Protein AF-A0A5J4X6Y0-F1 (afdb_monomer_lite)

Structure (mmCIF, N/CA/C/O backbone):
data_AF-A0A5J4X6Y0-F1
#
_entry.id   AF-A0A5J4X6Y0-F1
#
loop_
_atom_site.group_PDB
_atom_site.id
_atom_site.type_symbol
_atom_site.label_atom_id
_atom_site.label_alt_id
_atom_site.label_comp_id
_atom_site.label_asym_id
_atom_site.label_entity_id
_atom_site.label_seq_id
_atom_site.pdbx_PDB_ins_code
_atom_site.Cartn_x
_atom_site.Cartn_y
_atom_site.Cartn_z
_atom_site.occupancy
_atom_site.B_iso_or_equiv
_atom_site.auth_seq_id
_atom_site.auth_comp_id
_atom_site.auth_asym_id
_atom_site.auth_atom_id
_atom_site.pdbx_PDB_model_num
ATOM 1 N N . SER A 1 1 ? -5.172 -7.773 -10.068 1.00 81.38 1 SER A N 1
ATOM 2 C CA . SER A 1 1 ? -4.060 -7.798 -11.041 1.00 81.38 1 SER A CA 1
ATOM 3 C C . SER A 1 1 ? -4.408 -6.886 -12.205 1.00 81.38 1 SER A C 1
ATOM 5 O O . SER A 1 1 ? -5.592 -6.781 -12.505 1.00 81.38 1 SER A O 1
ATOM 7 N N . ILE A 1 2 ? -3.423 -6.241 -12.845 1.00 87.12 2 ILE A N 1
ATOM 8 C CA . ILE A 1 2 ? -3.628 -5.211 -13.888 1.00 87.12 2 ILE A CA 1
ATOM 9 C C . ILE A 1 2 ? -4.485 -5.734 -15.055 1.00 87.12 2 ILE A C 1
ATOM 11 O O . ILE A 1 2 ? -5.334 -5.017 -15.575 1.00 87.12 2 ILE A O 1
ATOM 15 N N . GLN A 1 3 ? -4.347 -7.014 -15.412 1.00 87.38 3 GLN A N 1
ATOM 16 C CA . GLN A 1 3 ? -5.131 -7.642 -16.487 1.00 87.38 3 GLN A CA 1
ATOM 17 C C . GLN A 1 3 ? -6.638 -7.754 -16.192 1.00 87.38 3 GLN A C 1
ATOM 19 O O . GLN A 1 3 ? -7.422 -7.932 -17.120 1.00 87.38 3 GLN A O 1
ATOM 24 N N . ASN A 1 4 ? -7.050 -7.611 -14.929 1.00 90.06 4 ASN A N 1
ATOM 25 C CA . ASN A 1 4 ? -8.461 -7.623 -14.528 1.00 90.06 4 ASN A CA 1
ATOM 26 C C . ASN A 1 4 ? -9.057 -6.209 -14.441 1.00 90.06 4 ASN A C 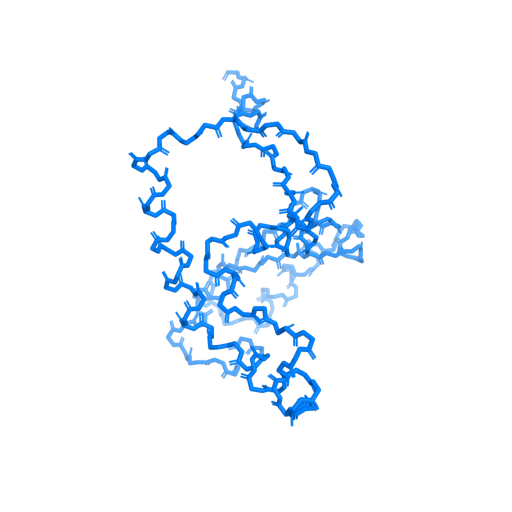1
ATOM 28 O O . ASN A 1 4 ? -10.242 -6.068 -14.161 1.00 90.06 4 ASN A O 1
ATOM 32 N N . CYS A 1 5 ? -8.250 -5.163 -14.636 1.00 89.62 5 CYS A N 1
ATOM 33 C CA . CYS A 1 5 ? -8.709 -3.776 -14.631 1.00 89.62 5 CYS A CA 1
ATOM 34 C C . CYS A 1 5 ? -9.236 -3.371 -16.018 1.00 89.62 5 CYS A C 1
ATOM 36 O O . CYS A 1 5 ? -8.893 -4.003 -17.024 1.00 89.62 5 CYS A O 1
ATOM 38 N N . ASP A 1 6 ? -10.033 -2.302 -16.098 1.00 90.25 6 ASP A N 1
ATOM 39 C CA . ASP A 1 6 ? -10.437 -1.713 -17.383 1.00 90.25 6 ASP A CA 1
ATOM 40 C C . ASP A 1 6 ? -9.191 -1.326 -18.193 1.00 90.25 6 ASP A C 1
ATOM 42 O O . ASP A 1 6 ? -8.252 -0.731 -17.667 1.00 90.25 6 ASP A O 1
ATOM 46 N N . SER A 1 7 ? -9.196 -1.663 -19.482 1.00 87.12 7 SER A N 1
ATOM 47 C CA . SER A 1 7 ? -8.210 -1.247 -20.483 1.00 87.12 7 SER A CA 1
ATOM 48 C C . SER A 1 7 ? -7.725 0.203 -20.347 1.00 87.12 7 SER A C 1
ATOM 50 O O . SER A 1 7 ? -6.527 0.442 -20.496 1.00 87.12 7 SER A O 1
ATOM 52 N N . LYS A 1 8 ? -8.614 1.146 -20.004 1.00 87.56 8 LYS A N 1
ATOM 53 C CA . LYS A 1 8 ? -8.298 2.579 -19.902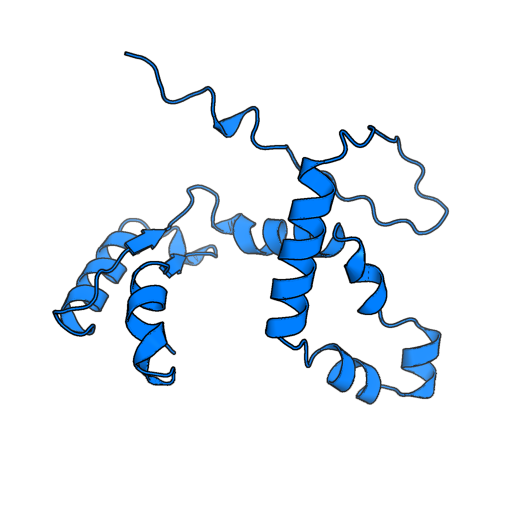 1.00 87.56 8 LYS A CA 1
ATOM 54 C C . LYS A 1 8 ? -7.286 2.899 -18.802 1.00 87.56 8 LYS A C 1
ATOM 56 O O . LYS A 1 8 ? -6.441 3.761 -19.002 1.00 87.56 8 LYS A O 1
ATOM 61 N N . VAL A 1 9 ? -7.332 2.179 -17.679 1.00 90.69 9 VAL A N 1
ATOM 62 C CA . VAL A 1 9 ? -6.454 2.439 -16.522 1.00 90.69 9 VAL A CA 1
ATOM 63 C C . VAL A 1 9 ? -5.181 1.596 -16.539 1.00 90.69 9 VAL A C 1
ATOM 65 O O . VAL A 1 9 ? -4.234 1.887 -15.815 1.00 90.69 9 VAL A O 1
ATOM 68 N N . ARG A 1 10 ? -5.110 0.543 -17.366 1.00 90.75 10 ARG A N 1
ATOM 69 C CA . ARG A 1 10 ? -3.968 -0.394 -17.356 1.00 90.75 10 ARG A CA 1
ATOM 70 C C . ARG A 1 10 ? -2.637 0.298 -17.614 1.00 90.75 10 ARG A C 1
ATOM 72 O O . ARG A 1 10 ? -1.665 -0.009 -16.933 1.00 90.75 10 ARG A O 1
ATOM 79 N N . ASN A 1 11 ? -2.602 1.232 -18.562 1.00 89.06 11 ASN A N 1
ATOM 80 C CA . ASN A 1 11 ? -1.380 1.967 -18.885 1.00 89.06 11 ASN A CA 1
ATOM 81 C C . ASN A 1 11 ? -0.903 2.826 -17.707 1.00 89.06 11 ASN A C 1
ATOM 83 O O . ASN A 1 11 ? 0.292 2.882 -17.446 1.00 89.06 11 ASN A O 1
ATOM 87 N N . GLU A 1 12 ? -1.818 3.451 -16.966 1.00 90.00 12 GLU A N 1
ATOM 88 C CA . GLU A 1 12 ? -1.471 4.225 -15.766 1.00 90.00 12 GLU A CA 1
ATOM 89 C C . GLU A 1 12 ? -0.952 3.319 -14.645 1.00 90.00 12 GLU A C 1
ATOM 91 O O . GLU A 1 12 ? 0.024 3.654 -13.972 1.00 90.00 12 GLU A O 1
ATOM 96 N N . LEU A 1 13 ? -1.545 2.132 -14.494 1.00 91.50 13 LEU A N 1
ATOM 97 C CA . LEU A 1 13 ? -1.106 1.140 -13.514 1.00 91.50 13 LEU A CA 1
ATOM 98 C C . LEU A 1 13 ? 0.302 0.604 -13.815 1.00 91.50 13 LEU A C 1
ATOM 100 O O . LEU A 1 13 ? 1.080 0.415 -12.883 1.00 91.50 13 LEU A O 1
ATOM 104 N N . PHE A 1 14 ? 0.659 0.394 -15.087 1.00 93.00 14 PHE A N 1
ATOM 105 C CA . PHE A 1 14 ? 2.019 -0.016 -15.470 1.00 93.00 14 PHE A CA 1
ATOM 106 C C . PHE A 1 14 ? 3.071 1.072 -15.201 1.00 93.00 14 PHE A C 1
ATOM 108 O O . PHE A 1 14 ? 4.201 0.745 -14.840 1.00 93.00 14 PHE A O 1
ATOM 115 N N . LYS A 1 15 ? 2.687 2.352 -15.278 1.00 92.06 15 LYS A N 1
ATOM 116 C CA . LYS A 1 15 ? 3.555 3.495 -14.943 1.00 92.06 15 LYS A CA 1
ATOM 117 C C . LYS A 1 15 ? 3.766 3.704 -13.438 1.00 92.06 15 LYS A C 1
ATOM 119 O O . LYS A 1 15 ? 4.596 4.523 -13.044 1.00 92.06 15 LYS A O 1
ATOM 124 N N . SER A 1 16 ? 2.991 3.025 -12.596 1.00 90.56 16 SER A N 1
ATOM 125 C CA . SER A 1 16 ? 2.929 3.292 -11.154 1.00 90.56 16 SER A CA 1
ATOM 126 C C . SER A 1 16 ? 3.033 2.012 -10.327 1.00 90.56 16 SER A C 1
ATOM 128 O O . SER A 1 16 ? 2.212 1.749 -9.447 1.00 90.56 16 SER A O 1
ATOM 130 N N . ILE A 1 17 ? 4.051 1.193 -10.596 1.00 93.31 17 ILE A N 1
ATOM 131 C CA . ILE A 1 17 ? 4.287 -0.045 -9.848 1.00 93.31 17 ILE A CA 1
ATOM 132 C C . ILE A 1 17 ? 5.195 0.260 -8.657 1.00 93.31 17 ILE A C 1
ATOM 134 O O . ILE A 1 17 ? 6.404 0.396 -8.806 1.00 93.31 17 ILE A O 1
ATOM 138 N N . CYS A 1 18 ? 4.624 0.350 -7.458 1.00 91.81 18 CYS A N 1
ATOM 139 C CA . CYS A 1 18 ? 5.392 0.520 -6.224 1.00 91.81 18 CYS A CA 1
ATOM 140 C C . CYS A 1 18 ? 5.689 -0.835 -5.570 1.00 91.81 18 CYS A C 1
ATOM 142 O O . CYS A 1 18 ? 4.783 -1.648 -5.370 1.00 91.81 18 CYS A O 1
ATOM 144 N N . ILE A 1 19 ? 6.951 -1.075 -5.211 1.00 93.44 19 ILE A N 1
ATOM 145 C CA . ILE A 1 19 ? 7.378 -2.293 -4.522 1.00 93.44 19 ILE A CA 1
ATOM 146 C C . ILE A 1 19 ? 7.580 -2.005 -3.032 1.00 93.44 19 ILE A C 1
ATOM 148 O O . ILE A 1 19 ? 8.251 -1.045 -2.655 1.00 93.44 19 ILE A O 1
ATOM 152 N N . SER A 1 20 ? 7.041 -2.877 -2.178 1.00 92.38 20 SER A N 1
ATOM 153 C CA . SER A 1 20 ? 7.201 -2.813 -0.722 1.00 92.38 20 SER A CA 1
ATOM 154 C C . SER A 1 20 ? 7.474 -4.186 -0.099 1.00 92.38 20 SER A C 1
ATOM 156 O O . SER A 1 20 ? 7.298 -5.225 -0.738 1.00 92.38 20 SER A O 1
ATOM 158 N N . GLY A 1 21 ? 7.916 -4.186 1.161 1.00 91.00 21 GLY A N 1
ATOM 159 C CA . GLY A 1 21 ? 8.137 -5.392 1.965 1.00 91.00 21 GLY A CA 1
ATOM 160 C C . GLY A 1 21 ? 9.567 -5.943 1.908 1.00 91.00 21 GLY A C 1
ATOM 161 O O . GLY A 1 21 ? 10.343 -5.633 1.006 1.00 91.00 21 GLY A O 1
ATOM 162 N N . GLY A 1 22 ? 9.924 -6.782 2.885 1.00 90.69 22 GLY A N 1
ATOM 163 C CA . GLY A 1 22 ? 11.304 -7.250 3.090 1.00 90.69 22 GLY A CA 1
ATOM 164 C C . GLY A 1 22 ? 11.867 -8.121 1.961 1.00 90.69 22 GLY A C 1
ATOM 165 O O . GLY A 1 22 ? 13.012 -7.941 1.569 1.00 90.69 22 GLY A O 1
ATOM 166 N N . THR A 1 23 ? 11.074 -9.017 1.365 1.00 93.00 23 THR A N 1
ATOM 167 C CA . THR A 1 23 ? 11.541 -9.880 0.257 1.00 93.00 23 THR A CA 1
ATOM 168 C C . THR A 1 23 ? 11.926 -9.081 -0.987 1.00 93.00 23 THR A C 1
ATOM 170 O O . THR A 1 23 ? 12.801 -9.488 -1.744 1.00 93.00 23 THR A O 1
ATOM 173 N N . SER A 1 24 ? 11.332 -7.904 -1.179 1.00 92.94 24 SER A N 1
ATOM 174 C CA . SER A 1 24 ? 11.717 -7.024 -2.280 1.00 92.94 24 SER A CA 1
ATOM 175 C C . SER A 1 24 ? 13.094 -6.377 -2.107 1.00 92.94 24 SER A C 1
ATOM 177 O O . SER A 1 24 ? 13.585 -5.745 -3.041 1.00 92.94 24 SER A O 1
ATOM 179 N N . MET A 1 25 ? 13.713 -6.507 -0.927 1.00 92.75 25 MET A N 1
ATOM 180 C CA . MET A 1 25 ? 15.070 -6.030 -0.631 1.00 92.75 25 MET A CA 1
ATOM 181 C C . MET A 1 25 ? 16.160 -6.934 -1.211 1.00 92.75 25 MET A C 1
ATOM 183 O O . MET A 1 25 ? 17.331 -6.572 -1.159 1.00 92.75 25 MET A O 1
ATOM 187 N N . LEU A 1 26 ? 15.797 -8.093 -1.774 1.00 95.56 26 LEU A N 1
ATOM 188 C CA . LEU A 1 26 ? 16.747 -8.960 -2.463 1.00 95.56 26 LEU A CA 1
ATOM 189 C C . LEU A 1 26 ? 17.424 -8.207 -3.619 1.00 95.56 26 LEU A C 1
ATOM 191 O O . LEU A 1 26 ? 16.765 -7.556 -4.432 1.00 95.56 26 LEU A O 1
ATOM 195 N N . ASN A 1 27 ? 18.749 -8.323 -3.698 1.00 94.75 27 ASN A N 1
ATOM 196 C CA . ASN A 1 27 ? 19.543 -7.687 -4.747 1.00 94.75 27 ASN A CA 1
ATOM 197 C C . ASN A 1 27 ? 19.080 -8.158 -6.131 1.00 94.75 27 ASN A C 1
ATOM 199 O O . ASN A 1 27 ? 18.937 -9.360 -6.365 1.00 94.75 27 ASN A O 1
ATOM 203 N N . GLY A 1 28 ? 18.865 -7.221 -7.055 1.00 94.00 28 GLY A N 1
ATOM 204 C CA . GLY A 1 28 ? 18.411 -7.539 -8.410 1.00 94.00 28 GLY A CA 1
ATOM 205 C C . GLY A 1 28 ? 16.902 -7.782 -8.542 1.00 94.00 28 GLY A C 1
ATOM 206 O O . GLY A 1 28 ? 16.443 -8.136 -9.629 1.00 94.00 28 GLY A O 1
ATOM 207 N N . PHE A 1 29 ? 16.118 -7.664 -7.459 1.00 96.12 29 PHE A N 1
ATOM 208 C CA . PHE A 1 29 ? 14.683 -7.965 -7.494 1.00 96.12 29 PHE A CA 1
ATOM 209 C C . PHE A 1 29 ? 13.908 -7.012 -8.410 1.00 96.12 29 PHE A C 1
ATOM 211 O O . PHE A 1 29 ? 13.107 -7.469 -9.224 1.00 96.12 29 PHE A O 1
ATOM 218 N N . ALA A 1 30 ? 14.146 -5.702 -8.300 1.00 93.69 30 ALA A N 1
ATOM 219 C CA . ALA A 1 30 ? 13.439 -4.700 -9.096 1.00 93.69 30 ALA A CA 1
ATOM 220 C C . ALA A 1 30 ? 13.786 -4.826 -10.588 1.00 93.69 30 ALA A C 1
ATOM 222 O O . ALA A 1 30 ? 12.905 -4.778 -11.441 1.00 93.69 30 ALA A O 1
ATOM 223 N N . GLU A 1 31 ? 15.055 -5.083 -10.897 1.00 94.88 31 GLU A N 1
ATOM 224 C CA . GLU A 1 31 ? 15.570 -5.280 -12.249 1.00 94.88 31 GLU A CA 1
ATOM 225 C C . GLU A 1 31 ? 15.004 -6.556 -12.872 1.00 94.88 31 GLU A C 1
ATOM 227 O O . GLU A 1 31 ? 14.599 -6.565 -14.038 1.00 94.88 31 GLU A O 1
ATOM 232 N N . ARG A 1 32 ? 14.941 -7.644 -12.089 1.00 96.62 32 ARG A N 1
ATOM 233 C CA . ARG A 1 32 ? 14.312 -8.887 -12.537 1.00 96.62 32 ARG A CA 1
ATOM 234 C C . ARG A 1 32 ? 12.829 -8.670 -12.801 1.00 96.62 32 ARG A C 1
ATOM 236 O O . ARG A 1 32 ? 12.351 -9.105 -13.843 1.00 96.62 32 ARG A O 1
ATOM 243 N N . LEU A 1 33 ? 12.123 -7.992 -11.897 1.00 95.38 33 LEU A N 1
ATOM 244 C CA . LEU A 1 33 ? 10.705 -7.694 -12.069 1.00 95.38 33 LEU A CA 1
ATOM 245 C C . LEU A 1 33 ? 10.459 -6.848 -13.323 1.00 95.38 33 LEU A C 1
ATOM 247 O O . LEU A 1 33 ? 9.550 -7.168 -14.083 1.00 95.38 33 LEU A O 1
ATOM 251 N N . ASN A 1 34 ? 11.288 -5.830 -13.573 1.00 94.56 34 ASN A N 1
ATOM 252 C CA . ASN A 1 34 ? 11.176 -4.998 -14.769 1.00 94.56 34 ASN A CA 1
ATOM 253 C C . ASN A 1 34 ? 11.279 -5.829 -16.049 1.00 94.56 34 ASN A C 1
ATOM 255 O O . ASN A 1 34 ? 10.410 -5.751 -16.910 1.00 94.56 34 ASN A O 1
ATOM 259 N N . ARG A 1 35 ? 12.288 -6.702 -16.132 1.00 94.62 35 ARG A N 1
ATOM 260 C CA . ARG A 1 35 ? 12.493 -7.574 -17.295 1.00 94.62 35 ARG A CA 1
ATOM 261 C C . ARG A 1 35 ? 11.312 -8.511 -17.545 1.00 94.62 35 ARG A C 1
ATOM 263 O O . ARG A 1 35 ? 10.920 -8.717 -18.687 1.00 94.62 35 ARG A O 1
ATOM 270 N N . GLU A 1 36 ? 10.753 -9.102 -16.491 1.00 95.38 36 GLU A N 1
ATOM 271 C CA . GLU A 1 36 ? 9.576 -9.972 -16.626 1.00 95.38 36 GLU A CA 1
ATOM 272 C C . GLU A 1 36 ? 8.346 -9.177 -17.087 1.00 95.38 36 GLU A C 1
ATOM 274 O O . GLU A 1 36 ? 7.570 -9.648 -17.918 1.00 95.38 36 GLU A O 1
ATOM 279 N N . LEU A 1 37 ? 8.178 -7.947 -16.593 1.00 93.44 37 LEU A N 1
ATOM 280 C CA . LEU A 1 37 ? 7.081 -7.077 -17.008 1.00 93.44 37 LEU A CA 1
ATOM 281 C C . LEU A 1 37 ? 7.226 -6.604 -18.456 1.00 93.44 37 LEU A C 1
ATOM 283 O O . LEU A 1 37 ? 6.222 -6.571 -19.154 1.00 93.44 37 LEU A O 1
ATOM 287 N N . GLU A 1 38 ? 8.433 -6.317 -18.942 1.00 92.88 38 GLU A N 1
ATOM 288 C CA . GLU A 1 38 ? 8.676 -5.977 -20.354 1.00 92.88 38 GLU A CA 1
ATOM 289 C C . GLU A 1 38 ? 8.257 -7.104 -21.314 1.00 92.88 38 GLU A C 1
ATOM 291 O O . GLU A 1 38 ? 7.821 -6.841 -22.434 1.00 92.88 38 GLU A O 1
ATOM 296 N N . ILE A 1 39 ? 8.356 -8.364 -20.875 1.00 93.00 39 ILE A N 1
ATOM 297 C CA . ILE A 1 39 ? 7.942 -9.538 -21.658 1.00 93.00 39 ILE A CA 1
ATOM 298 C C . ILE A 1 39 ? 6.418 -9.735 -21.601 1.00 93.00 39 ILE A C 1
ATOM 300 O O . ILE A 1 39 ? 5.808 -10.139 -22.592 1.00 93.00 39 ILE A O 1
ATOM 304 N N . LEU A 1 40 ? 5.803 -9.488 -20.440 1.00 90.44 40 LEU A N 1
ATOM 305 C CA . LEU A 1 40 ? 4.397 -9.813 -20.170 1.00 90.44 40 LEU A CA 1
ATOM 306 C C . LEU A 1 40 ? 3.418 -8.667 -20.449 1.00 90.44 40 LEU A C 1
ATOM 308 O O . LEU A 1 40 ? 2.232 -8.913 -20.690 1.00 90.44 40 LEU A O 1
ATOM 312 N N . ALA A 1 41 ? 3.867 -7.419 -20.358 1.00 89.62 41 ALA A N 1
ATOM 313 C CA . ALA A 1 41 ? 3.028 -6.256 -20.590 1.00 89.62 41 ALA A CA 1
ATOM 314 C C . ALA A 1 41 ? 2.810 -6.024 -22.097 1.00 89.62 41 ALA A C 1
ATOM 316 O O . ALA A 1 41 ? 3.625 -6.424 -22.932 1.00 89.62 41 ALA A O 1
ATOM 317 N N . PRO A 1 42 ? 1.710 -5.356 -22.486 1.00 88.75 42 PRO A N 1
ATOM 318 C CA . PRO A 1 42 ? 1.541 -4.895 -23.858 1.00 88.75 42 PRO A CA 1
ATOM 319 C C . PRO A 1 42 ? 2.722 -4.013 -24.283 1.00 88.75 42 PRO A C 1
ATOM 321 O O . PRO A 1 42 ? 3.145 -3.155 -23.517 1.00 88.75 42 PRO A O 1
ATOM 324 N N . LYS A 1 43 ? 3.196 -4.140 -25.528 1.00 87.12 43 LYS A N 1
ATOM 325 C CA . LYS A 1 43 ? 4.335 -3.345 -26.045 1.00 87.12 43 LYS A CA 1
ATOM 326 C C . LYS A 1 43 ? 4.123 -1.824 -26.019 1.00 87.12 43 LYS A C 1
ATOM 328 O O . LYS A 1 43 ? 5.070 -1.070 -26.190 1.00 87.12 43 LYS A O 1
ATOM 333 N N . THR A 1 44 ? 2.879 -1.380 -25.872 1.00 86.31 44 THR A N 1
ATOM 334 C CA . THR A 1 44 ? 2.493 0.033 -25.758 1.00 86.31 44 THR A CA 1
ATOM 335 C C . THR A 1 44 ? 2.498 0.541 -24.316 1.00 86.31 44 THR A C 1
ATOM 337 O O . THR A 1 44 ? 2.268 1.728 -24.100 1.00 86.31 44 THR A O 1
ATOM 340 N N . ALA A 1 45 ? 2.659 -0.349 -23.333 1.00 87.75 45 ALA A N 1
ATOM 341 C CA . ALA A 1 45 ? 2.694 0.016 -21.929 1.00 87.75 45 ALA A CA 1
ATOM 342 C C . ALA A 1 45 ? 4.073 0.580 -21.580 1.00 87.75 45 ALA A C 1
ATOM 344 O O . ALA A 1 45 ? 5.103 -0.000 -21.910 1.00 87.75 45 ALA A O 1
ATOM 345 N N . ASP A 1 46 ? 4.059 1.711 -20.893 1.00 90.00 46 ASP A N 1
ATOM 346 C CA . ASP A 1 46 ? 5.242 2.323 -20.308 1.00 90.00 46 ASP A CA 1
ATOM 347 C C . ASP A 1 46 ? 5.351 1.823 -18.865 1.00 90.00 46 ASP A C 1
ATOM 349 O O . ASP A 1 46 ? 4.426 2.018 -18.068 1.00 90.00 46 ASP A O 1
ATOM 353 N N . ILE A 1 47 ? 6.419 1.087 -18.568 1.00 93.56 47 ILE A N 1
ATOM 354 C CA . ILE A 1 47 ? 6.606 0.409 -17.286 1.00 93.56 47 ILE A CA 1
ATOM 355 C C . ILE A 1 47 ? 7.527 1.262 -16.432 1.00 93.56 47 ILE A C 1
ATOM 357 O O . ILE A 1 47 ? 8.661 1.542 -16.811 1.00 93.56 47 ILE A O 1
ATOM 361 N N . ASN A 1 48 ? 7.055 1.621 -15.244 1.00 92.88 48 ASN A N 1
ATOM 362 C CA . ASN A 1 48 ? 7.872 2.314 -14.265 1.00 92.88 48 ASN A CA 1
ATOM 363 C C . ASN A 1 48 ? 7.703 1.674 -12.886 1.00 92.88 48 ASN A C 1
ATOM 365 O O . ASN A 1 48 ? 6.594 1.540 -12.357 1.00 92.88 48 ASN A O 1
ATOM 369 N N . ILE A 1 49 ? 8.843 1.270 -12.327 1.00 92.81 49 ILE A N 1
ATOM 370 C CA . ILE A 1 49 ? 8.949 0.585 -11.048 1.00 92.81 49 ILE A CA 1
ATOM 371 C C . ILE A 1 49 ? 9.566 1.530 -10.026 1.00 92.81 49 ILE A C 1
ATOM 373 O O . ILE A 1 49 ? 10.701 1.978 -10.160 1.00 92.81 49 ILE A O 1
ATOM 377 N N . ILE A 1 50 ? 8.825 1.766 -8.951 1.00 91.81 50 ILE A N 1
ATOM 378 C CA . ILE A 1 50 ? 9.222 2.597 -7.825 1.00 91.81 50 ILE A CA 1
ATOM 379 C C . ILE A 1 50 ? 9.616 1.662 -6.681 1.00 91.81 50 ILE A C 1
ATOM 381 O O . ILE A 1 50 ? 8.772 0.983 -6.095 1.00 91.81 50 ILE A O 1
ATOM 385 N N . ALA A 1 51 ? 10.907 1.622 -6.356 1.00 90.88 51 ALA A N 1
ATOM 386 C CA . ALA A 1 51 ? 11.451 0.805 -5.273 1.00 90.88 51 ALA A CA 1
ATOM 387 C C . ALA A 1 51 ? 12.198 1.690 -4.260 1.00 90.88 51 ALA A C 1
ATOM 389 O O . ALA A 1 51 ? 13.408 1.879 -4.387 1.00 90.88 51 ALA A O 1
ATOM 390 N N . PRO A 1 52 ? 11.505 2.246 -3.248 1.00 88.75 52 PRO A N 1
ATOM 391 C CA . PRO A 1 52 ? 12.151 3.065 -2.226 1.00 88.75 52 PRO A CA 1
ATOM 392 C C . PRO A 1 52 ? 13.261 2.291 -1.485 1.00 88.75 52 PRO A C 1
ATOM 394 O O . PRO A 1 52 ? 13.125 1.079 -1.273 1.00 88.75 52 PRO A O 1
ATOM 397 N N . PRO A 1 53 ? 14.350 2.952 -1.053 1.00 86.25 53 PRO A N 1
ATOM 398 C CA . PRO A 1 53 ? 15.436 2.288 -0.327 1.00 86.25 53 PRO A CA 1
ATOM 399 C C . PRO A 1 53 ? 14.955 1.681 0.999 1.00 86.25 53 PRO A C 1
ATOM 401 O O . PRO A 1 53 ? 15.305 0.551 1.315 1.00 86.25 53 PRO A O 1
ATOM 404 N N . ASP A 1 54 ? 14.048 2.360 1.704 1.00 86.62 54 ASP A N 1
ATOM 405 C CA . ASP A 1 54 ? 13.493 1.931 2.996 1.00 86.62 54 ASP A CA 1
ATOM 406 C C . ASP A 1 54 ? 12.169 1.154 2.866 1.00 86.62 54 ASP A C 1
ATOM 408 O O . ASP A 1 54 ? 11.336 1.135 3.777 1.00 86.62 54 ASP A O 1
ATOM 412 N N . ARG A 1 55 ? 11.934 0.499 1.722 1.00 89.12 55 ARG A N 1
ATOM 413 C CA . ARG A 1 55 ? 10.636 -0.118 1.374 1.00 89.12 55 ARG A CA 1
ATOM 414 C C . ARG A 1 55 ? 10.166 -1.258 2.282 1.00 89.12 55 ARG A C 1
ATOM 416 O O . ARG A 1 55 ? 8.993 -1.639 2.252 1.00 89.12 55 ARG A O 1
ATOM 423 N N . GLN A 1 56 ? 11.049 -1.774 3.132 1.00 89.88 56 GLN A N 1
ATOM 424 C CA . GLN A 1 56 ? 10.704 -2.672 4.238 1.00 89.88 56 GLN A CA 1
ATOM 425 C C . GLN A 1 56 ? 9.784 -2.019 5.284 1.00 89.88 56 GLN A C 1
ATOM 427 O O . GLN A 1 56 ? 9.017 -2.718 5.941 1.00 89.88 56 GLN A O 1
ATOM 432 N N . PHE A 1 57 ? 9.809 -0.688 5.393 1.00 89.44 57 PHE A N 1
ATOM 433 C CA . PHE A 1 57 ? 8.981 0.082 6.318 1.00 89.44 57 PHE A CA 1
ATOM 434 C C . PHE A 1 57 ? 7.781 0.753 5.641 1.00 89.44 57 PHE A C 1
ATOM 436 O O . PHE A 1 57 ? 6.916 1.269 6.342 1.00 89.44 57 PHE A O 1
ATOM 443 N N . SER A 1 58 ? 7.671 0.721 4.304 1.00 87.06 58 SER A N 1
ATOM 444 C CA . SER A 1 58 ? 6.627 1.448 3.558 1.00 87.06 58 SER A CA 1
ATOM 445 C C . SER A 1 58 ? 5.206 1.151 4.033 1.00 87.06 58 SER A C 1
ATOM 447 O O . SER A 1 58 ? 4.393 2.066 4.115 1.00 87.06 58 SER A O 1
ATOM 449 N N . VAL A 1 59 ? 4.903 -0.103 4.379 1.00 88.75 59 VAL A N 1
ATOM 450 C CA . VAL A 1 59 ? 3.571 -0.485 4.880 1.00 88.75 59 VAL A CA 1
ATOM 451 C C . VAL A 1 59 ? 3.297 0.142 6.247 1.00 88.75 59 VAL A C 1
ATOM 453 O O . VAL A 1 59 ? 2.207 0.659 6.479 1.00 88.75 59 VAL A O 1
ATOM 456 N N . TRP A 1 60 ? 4.291 0.138 7.138 1.00 86.38 60 TRP A N 1
ATOM 457 C CA . TRP A 1 60 ? 4.154 0.727 8.467 1.00 86.38 60 TRP A CA 1
ATOM 458 C C . TRP A 1 60 ? 4.022 2.247 8.385 1.00 86.38 60 TRP A C 1
ATOM 460 O O . TRP A 1 60 ? 3.122 2.807 9.002 1.00 86.38 60 TRP A O 1
ATOM 470 N N . VAL A 1 61 ? 4.835 2.903 7.550 1.00 86.31 61 VAL A N 1
ATOM 471 C CA . VAL A 1 61 ? 4.730 4.345 7.276 1.00 86.31 61 VAL A CA 1
ATOM 472 C C . VAL A 1 61 ? 3.359 4.691 6.686 1.00 86.31 61 VAL A C 1
ATOM 474 O O . VAL A 1 61 ? 2.705 5.611 7.154 1.00 86.31 61 VAL A O 1
ATOM 477 N N . GLY A 1 62 ? 2.863 3.926 5.710 1.00 85.38 62 GLY A N 1
ATOM 478 C CA . GLY A 1 62 ? 1.541 4.164 5.125 1.00 85.38 62 GLY A CA 1
ATOM 479 C C . GLY A 1 62 ? 0.398 4.025 6.135 1.00 85.38 62 GLY A C 1
ATOM 480 O O . GLY A 1 62 ? -0.466 4.895 6.213 1.00 85.38 62 GLY A O 1
ATOM 481 N N . GLY A 1 63 ? 0.405 2.960 6.942 1.00 85.00 63 GLY A N 1
ATOM 482 C CA . GLY A 1 63 ? -0.634 2.727 7.953 1.00 85.00 63 GLY A CA 1
ATOM 483 C C . GLY A 1 63 ? -0.614 3.763 9.069 1.00 85.00 63 GLY A C 1
ATOM 484 O O . GLY A 1 63 ? -1.653 4.179 9.576 1.00 85.00 63 GLY A O 1
ATOM 485 N N . SER A 1 64 ? 0.574 4.227 9.418 1.00 86.50 64 SER A N 1
ATOM 486 C CA . SER A 1 64 ? 0.713 5.275 10.399 1.00 86.50 64 SER A CA 1
ATOM 487 C C . SER A 1 64 ? 0.215 6.618 9.805 1.00 86.50 64 SER A C 1
ATOM 489 O O . SER A 1 64 ? -0.417 7.387 10.530 1.00 86.50 64 SER A O 1
ATOM 491 N N . ILE A 1 65 ? 0.478 6.939 8.522 1.00 84.75 65 ILE A N 1
ATOM 492 C CA . ILE A 1 65 ? -0.019 8.176 7.875 1.00 84.75 65 ILE A CA 1
ATOM 493 C C . ILE A 1 65 ? -1.543 8.151 7.870 1.00 84.75 65 ILE A C 1
ATOM 495 O O . ILE A 1 65 ? -2.176 9.144 8.222 1.00 84.75 65 ILE A O 1
ATOM 499 N N . LEU A 1 66 ? -2.115 6.994 7.524 1.00 82.75 66 LEU A N 1
ATOM 500 C CA . LEU A 1 66 ? -3.552 6.746 7.550 1.00 82.75 66 LEU A CA 1
ATOM 501 C C . LEU A 1 66 ? -4.144 7.038 8.934 1.00 82.75 66 LEU A C 1
ATOM 503 O O . LEU A 1 66 ? -5.142 7.743 9.025 1.00 82.75 66 LEU A O 1
ATOM 507 N N . ALA A 1 67 ? -3.497 6.563 10.004 1.00 82.62 67 ALA A N 1
ATOM 508 C CA . ALA A 1 67 ? -3.935 6.794 11.381 1.00 82.62 67 ALA A CA 1
ATOM 509 C C . ALA A 1 67 ? -3.887 8.274 11.801 1.00 82.62 67 ALA A C 1
ATOM 511 O O . ALA A 1 67 ? -4.637 8.692 12.680 1.00 82.62 67 ALA A O 1
ATOM 512 N N . SER A 1 68 ? -3.022 9.076 11.174 1.00 84.81 68 SER A N 1
ATOM 513 C CA . SER A 1 68 ? -2.922 10.521 11.410 1.00 84.81 68 SER A CA 1
ATOM 514 C C . SER A 1 68 ? -3.923 11.353 10.604 1.00 84.81 68 SER A C 1
ATOM 516 O O . SER A 1 68 ? -3.987 12.571 10.781 1.00 84.81 68 SER A O 1
ATOM 518 N N . MET A 1 69 ? -4.685 10.746 9.691 1.00 81.56 69 MET A N 1
ATOM 519 C CA . MET A 1 69 ? -5.672 11.475 8.901 1.00 81.56 69 MET A CA 1
ATOM 520 C C . MET A 1 69 ? -6.885 11.856 9.752 1.00 81.56 69 MET A C 1
ATOM 522 O O . MET A 1 69 ? -7.386 11.052 10.531 1.00 81.56 69 MET A O 1
ATOM 526 N N . LYS A 1 70 ? -7.438 13.059 9.540 1.00 80.50 70 LYS A N 1
ATOM 527 C CA . LYS A 1 70 ? -8.635 13.530 10.268 1.00 80.50 70 LYS A CA 1
ATOM 528 C C . LYS A 1 70 ? -9.833 12.586 10.118 1.00 80.50 70 LYS A C 1
ATOM 530 O O . LYS A 1 70 ? -10.562 12.361 11.074 1.00 80.50 70 LYS A O 1
ATOM 535 N N . VAL A 1 71 ? -9.999 12.015 8.927 1.00 75.56 71 VAL A N 1
ATOM 536 C CA . VAL A 1 71 ? -11.089 11.084 8.593 1.00 75.56 71 VAL A CA 1
ATOM 537 C C . VAL A 1 71 ? -10.914 9.689 9.193 1.00 75.56 71 VAL A C 1
ATOM 539 O O . VAL A 1 71 ? -11.834 8.884 9.131 1.00 75.56 71 VAL A O 1
ATOM 542 N N . PHE A 1 72 ? -9.753 9.379 9.778 1.00 78.62 72 PHE A N 1
ATOM 543 C CA . PHE A 1 72 ? -9.494 8.058 10.349 1.00 78.62 72 PHE A CA 1
ATOM 544 C C . PHE A 1 72 ? -10.432 7.737 11.516 1.00 78.62 72 PHE A C 1
ATOM 546 O O . PHE A 1 72 ? -10.802 6.581 11.708 1.00 78.62 72 PHE A O 1
ATOM 553 N N . GLY A 1 73 ? -10.864 8.765 12.257 1.00 78.44 73 GLY A N 1
ATOM 554 C CA . GLY A 1 73 ? -11.839 8.625 13.338 1.00 78.44 73 GLY A CA 1
ATOM 555 C C . GLY A 1 73 ? -13.161 8.003 12.881 1.00 78.44 73 GLY A C 1
ATOM 556 O O . GLY A 1 73 ? -13.719 7.191 13.613 1.00 78.44 73 GLY A O 1
ATOM 557 N N . ASP A 1 74 ? -13.602 8.295 11.653 1.00 79.62 74 ASP A N 1
ATOM 5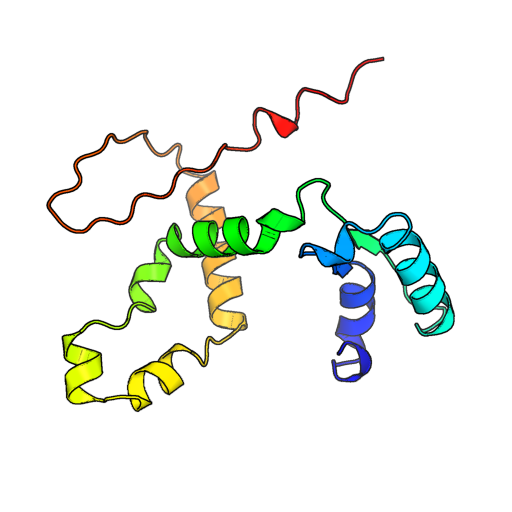58 C CA . ASP A 1 74 ? -14.855 7.773 11.089 1.00 79.62 74 ASP A CA 1
ATOM 559 C C . ASP A 1 74 ? -14.794 6.262 10.808 1.00 79.62 74 ASP A C 1
ATOM 561 O O . ASP A 1 74 ? -15.825 5.610 10.646 1.00 79.62 74 ASP A O 1
ATOM 565 N N . TRP A 1 75 ? -13.590 5.688 10.730 1.00 77.62 75 TRP A N 1
ATOM 566 C CA . TRP A 1 75 ? -13.384 4.260 10.474 1.00 77.62 75 TRP A CA 1
ATOM 567 C C . TRP A 1 75 ? -13.137 3.447 11.743 1.00 77.62 75 TRP A C 1
ATOM 569 O O . TRP A 1 75 ? -13.168 2.212 11.697 1.00 77.62 75 TRP A O 1
ATOM 579 N N . LEU A 1 76 ? -12.891 4.108 12.877 1.00 82.19 76 LEU A N 1
ATOM 580 C CA . LEU A 1 76 ? -12.671 3.427 14.145 1.00 82.19 76 LEU A CA 1
ATOM 581 C C . LEU A 1 76 ? -13.941 2.703 14.590 1.00 82.19 76 LEU A C 1
ATOM 583 O O . LEU A 1 76 ? -15.034 3.258 14.591 1.00 82.19 76 LEU A O 1
ATOM 587 N N . ILE A 1 77 ? -13.774 1.454 15.018 1.00 83.69 77 ILE A N 1
ATOM 588 C CA . ILE A 1 77 ? -14.845 0.666 15.624 1.00 83.69 77 ILE A CA 1
ATOM 589 C C . ILE A 1 77 ? -14.660 0.734 17.131 1.00 83.69 77 ILE A C 1
ATOM 591 O O . ILE A 1 77 ? -13.665 0.246 17.677 1.00 83.69 77 ILE A O 1
ATOM 595 N N . THR A 1 78 ? -15.627 1.322 17.822 1.00 86.69 78 THR A N 1
ATOM 596 C CA . THR A 1 78 ? -15.595 1.387 19.278 1.00 86.69 78 THR A CA 1
ATOM 597 C C . THR A 1 78 ? -15.906 0.025 19.899 1.00 86.69 78 THR A C 1
ATOM 599 O O . THR A 1 78 ? -16.575 -0.842 19.329 1.00 86.69 78 THR A O 1
ATOM 602 N N . LYS A 1 79 ? -15.469 -0.159 21.148 1.00 83.31 79 LYS A N 1
ATOM 603 C CA . LYS A 1 79 ? -15.782 -1.363 21.930 1.00 83.31 79 LYS A CA 1
ATOM 604 C C . LYS A 1 79 ? -17.292 -1.597 22.063 1.00 83.31 79 LYS A C 1
ATOM 606 O O . LYS A 1 79 ? -17.711 -2.750 22.125 1.00 83.31 79 LYS A O 1
ATOM 611 N N . GLN A 1 80 ? -18.087 -0.529 22.146 1.00 85.81 80 GLN A N 1
ATOM 612 C CA . GLN A 1 80 ? -19.540 -0.629 22.275 1.00 85.81 80 GLN A CA 1
ATOM 613 C C . GLN A 1 80 ? -20.167 -1.136 20.976 1.00 85.81 80 GLN A C 1
ATOM 615 O O . GLN A 1 80 ? -20.898 -2.122 21.000 1.00 85.81 80 GLN A O 1
ATOM 620 N N . GLU A 1 81 ? -19.791 -0.550 19.840 1.00 82.69 81 GLU A N 1
ATOM 621 C CA . GLU A 1 81 ? -20.289 -0.979 18.531 1.00 82.69 81 GLU A CA 1
ATOM 622 C C . GLU A 1 81 ? -19.946 -2.436 18.230 1.00 82.69 81 GLU A C 1
ATOM 624 O O . GLU A 1 81 ? -20.787 -3.180 17.724 1.00 82.69 81 GLU A O 1
ATOM 629 N N . TYR A 1 82 ? -18.733 -2.869 18.585 1.00 84.44 82 TYR A N 1
ATOM 630 C CA . TYR A 1 82 ? -18.344 -4.266 18.427 1.00 84.44 82 TYR A CA 1
ATOM 631 C C . TYR A 1 82 ? -19.136 -5.203 19.348 1.00 84.44 82 TYR A C 1
ATOM 633 O O . TYR A 1 82 ? -19.475 -6.311 18.949 1.00 84.44 82 TYR A O 1
ATOM 641 N N . LYS A 1 83 ? -19.473 -4.787 20.574 1.00 87.31 83 LYS A N 1
ATOM 642 C CA . LYS A 1 83 ? -20.308 -5.603 21.473 1.00 87.31 83 LYS A CA 1
ATOM 643 C C . LYS A 1 83 ? -21.740 -5.762 20.965 1.00 87.31 83 LYS A C 1
ATOM 645 O O . LYS A 1 83 ? -22.319 -6.825 21.153 1.00 87.31 83 LYS A O 1
ATOM 650 N N . GLU A 1 84 ? -22.295 -4.724 20.347 1.00 92.62 84 GLU A N 1
ATOM 651 C CA . GLU A 1 84 ? -23.672 -4.719 19.842 1.00 92.62 84 GLU A CA 1
ATOM 652 C C . GLU A 1 84 ? -23.810 -5.465 18.512 1.00 92.62 84 GLU A C 1
ATOM 654 O O . GLU A 1 84 ? -24.752 -6.232 18.322 1.00 92.62 84 GLU A O 1
ATOM 659 N N . ARG A 1 85 ? -22.867 -5.248 17.587 1.00 85.00 85 ARG A N 1
ATOM 660 C CA . ARG A 1 85 ? -22.941 -5.752 16.204 1.00 85.00 85 ARG A CA 1
ATOM 661 C C . ARG A 1 85 ? -21.996 -6.922 15.922 1.00 85.00 85 ARG A C 1
ATOM 663 O O . ARG A 1 85 ? -22.094 -7.557 14.871 1.00 85.00 85 ARG A O 1
ATOM 670 N N . GLY A 1 86 ? -21.077 -7.226 16.834 1.00 85.12 86 GLY A N 1
ATOM 671 C CA . GLY A 1 86 ? -20.109 -8.313 16.691 1.00 85.12 86 GLY A CA 1
ATOM 672 C C . GLY A 1 86 ? -19.212 -8.153 15.463 1.00 85.12 86 GLY A C 1
ATOM 673 O O . GLY A 1 86 ? -18.809 -7.060 15.083 1.00 85.12 86 GLY A O 1
ATOM 674 N N . TYR A 1 87 ? -18.918 -9.261 14.788 1.00 83.81 87 TYR A N 1
ATOM 675 C CA . TYR A 1 87 ? -18.091 -9.265 13.577 1.00 83.81 87 TYR A CA 1
ATOM 676 C C . TYR A 1 87 ? -18.694 -8.466 12.402 1.00 83.81 87 TYR A C 1
ATOM 678 O O . TYR A 1 87 ? -17.959 -8.007 11.527 1.00 83.81 87 TYR A O 1
ATOM 686 N N . ALA A 1 88 ? -20.016 -8.257 12.376 1.00 85.25 88 ALA A N 1
ATOM 687 C CA . ALA A 1 88 ? -20.681 -7.583 11.263 1.00 85.25 88 ALA A CA 1
ATOM 688 C C . ALA A 1 88 ? -20.204 -6.132 11.079 1.00 85.25 88 ALA A C 1
ATOM 690 O O . ALA A 1 88 ? -20.036 -5.701 9.940 1.00 85.25 88 ALA A O 1
ATOM 691 N N . VAL A 1 89 ? -19.912 -5.408 12.172 1.00 82.69 89 VAL A N 1
ATOM 692 C CA . VAL A 1 89 ? -19.369 -4.038 12.077 1.00 82.69 89 VAL A CA 1
ATOM 693 C C . VAL A 1 89 ? -17.970 -4.020 11.464 1.00 82.69 89 VAL A C 1
ATOM 695 O O . VAL A 1 89 ? -17.661 -3.129 10.681 1.00 82.69 89 VAL A O 1
ATOM 698 N N . VAL A 1 90 ? -17.143 -5.029 11.749 1.00 80.31 90 VAL A N 1
ATOM 699 C CA . VAL A 1 90 ? -15.808 -5.140 11.146 1.00 80.31 90 VAL A CA 1
ATOM 700 C C . VAL A 1 90 ? -15.936 -5.349 9.647 1.00 80.31 90 VAL A C 1
ATOM 702 O O . VAL A 1 90 ? -15.288 -4.651 8.881 1.00 80.31 90 VAL A O 1
ATOM 705 N N . LYS A 1 91 ? -16.814 -6.258 9.213 1.00 79.00 91 LYS A N 1
ATOM 706 C CA . LYS A 1 91 ? -17.032 -6.498 7.784 1.00 79.00 91 LYS A CA 1
ATOM 707 C C . LYS A 1 91 ? -17.525 -5.239 7.060 1.00 79.00 91 LYS A C 1
ATOM 709 O O . LYS A 1 91 ? -16.992 -4.915 6.008 1.00 79.00 91 LYS A O 1
ATOM 714 N N . GLN A 1 92 ? -18.480 -4.521 7.648 1.00 78.12 92 GLN A N 1
ATOM 715 C CA . GLN A 1 92 ? -19.034 -3.293 7.077 1.00 78.12 92 GLN A CA 1
ATOM 716 C C . GLN A 1 92 ? -17.991 -2.169 6.965 1.00 78.12 92 GLN A C 1
ATOM 718 O O . GLN A 1 92 ? -17.922 -1.509 5.936 1.00 78.12 92 GLN A O 1
ATOM 723 N N . ASN A 1 93 ? -17.165 -1.961 7.995 1.00 72.44 93 ASN A N 1
ATOM 724 C CA . ASN A 1 93 ? -16.168 -0.885 7.997 1.00 72.44 93 ASN A CA 1
ATOM 725 C C . ASN A 1 93 ? -14.877 -1.260 7.243 1.00 72.44 93 ASN A C 1
ATOM 727 O O . ASN A 1 93 ? -14.170 -0.377 6.767 1.00 72.44 93 ASN A O 1
ATOM 731 N N . CYS A 1 94 ? -14.543 -2.553 7.132 1.00 66.38 94 CYS A N 1
ATOM 732 C CA . CYS A 1 94 ? -13.395 -3.030 6.350 1.00 66.38 94 CYS A CA 1
ATOM 733 C C . CYS A 1 94 ? -13.673 -3.097 4.844 1.00 66.38 94 CYS A C 1
ATOM 735 O O . CYS A 1 94 ? -12.720 -3.177 4.066 1.00 66.38 94 CYS A O 1
ATOM 737 N N . GLU A 1 95 ? -14.935 -3.027 4.416 1.00 62.84 95 GLU A N 1
ATOM 738 C CA . GLU A 1 95 ? -15.316 -2.701 3.036 1.00 62.84 95 GLU A CA 1
ATOM 739 C C . GLU A 1 95 ? -15.073 -1.205 2.787 1.00 62.84 95 GLU A C 1
ATOM 741 O O . GLU A 1 95 ? -15.970 -0.424 2.490 1.00 62.84 95 GLU A O 1
ATOM 746 N N . ILE A 1 96 ? -13.816 -0.800 2.967 1.00 59.62 96 ILE A N 1
ATOM 747 C CA . ILE A 1 96 ? -13.337 0.544 2.699 1.00 59.62 96 ILE A CA 1
ATOM 748 C C . ILE A 1 96 ? -13.533 0.793 1.204 1.00 59.62 96 ILE A C 1
ATOM 750 O O . ILE A 1 96 ? -12.835 0.199 0.373 1.00 59.62 96 ILE A O 1
ATOM 754 N N . ASP A 1 97 ? -14.479 1.666 0.863 1.00 58.28 97 ASP A N 1
ATOM 755 C CA . ASP A 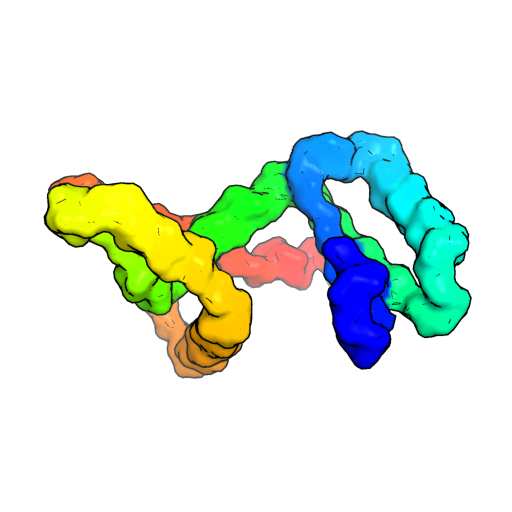1 97 ? -14.613 2.158 -0.498 1.00 58.28 97 ASP A CA 1
ATOM 756 C C . ASP A 1 97 ? -13.338 2.932 -0.851 1.00 58.28 97 ASP A C 1
ATOM 758 O O . ASP A 1 97 ? -12.985 3.942 -0.232 1.00 58.28 97 ASP A O 1
ATOM 762 N N . LYS A 1 98 ? -12.597 2.409 -1.829 1.00 55.47 98 LYS A N 1
ATOM 763 C CA . LYS A 1 98 ? -11.321 2.978 -2.268 1.00 55.47 98 LYS A CA 1
ATOM 764 C C . LYS A 1 98 ? -11.503 4.398 -2.793 1.00 55.47 98 LYS A C 1
ATOM 766 O O . LYS A 1 98 ? -10.592 5.209 -2.629 1.00 55.47 98 LYS A O 1
ATOM 771 N N . ASP A 1 99 ? -12.669 4.701 -3.357 1.00 54.44 99 ASP A N 1
ATOM 772 C CA . ASP A 1 99 ? -12.983 6.026 -3.878 1.00 54.44 99 ASP A CA 1
ATOM 773 C C . ASP A 1 99 ? -13.197 7.031 -2.734 1.00 54.44 99 ASP A C 1
ATOM 775 O O . ASP A 1 99 ? -12.778 8.187 -2.835 1.00 54.44 99 ASP A O 1
ATOM 779 N N . ASP A 1 100 ? -13.742 6.579 -1.600 1.00 60.06 100 ASP A N 1
ATOM 780 C CA . ASP A 1 100 ? -13.949 7.404 -0.406 1.00 60.06 100 ASP A CA 1
ATOM 781 C C . ASP A 1 100 ? -12.616 7.737 0.287 1.00 60.06 100 ASP A C 1
ATOM 783 O O . ASP A 1 100 ? -12.378 8.883 0.672 1.00 60.06 100 ASP A O 1
ATOM 787 N N . VAL A 1 101 ? -11.685 6.776 0.363 1.00 57.97 101 VAL A N 1
ATOM 788 C CA . VAL A 1 101 ? -10.322 7.019 0.880 1.00 57.97 101 VAL A CA 1
ATOM 789 C C . VAL A 1 101 ? -9.581 8.018 0.011 1.00 57.97 101 VAL A C 1
ATOM 791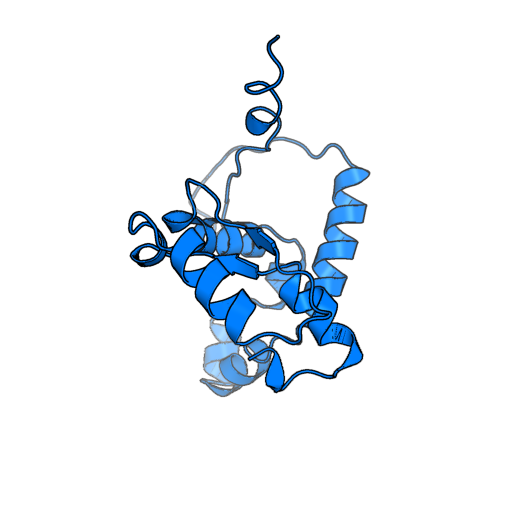 O O . VAL A 1 101 ? -9.044 8.992 0.529 1.00 57.97 101 VAL A O 1
ATOM 794 N N . ILE A 1 102 ? -9.532 7.781 -1.302 1.00 57.56 102 ILE A N 1
ATOM 795 C CA . ILE A 1 102 ? -8.756 8.611 -2.226 1.00 57.56 102 ILE A CA 1
ATOM 796 C C . ILE A 1 102 ? -9.278 10.047 -2.195 1.00 57.56 102 ILE A C 1
ATOM 798 O O . ILE A 1 102 ? -8.491 10.977 -2.019 1.00 57.56 102 ILE A O 1
ATOM 802 N N . LYS A 1 103 ? -10.600 10.235 -2.263 1.00 60.56 103 LYS A N 1
ATOM 803 C CA . LYS A 1 103 ? -11.222 11.557 -2.167 1.00 60.56 103 LYS A CA 1
ATOM 804 C C . LYS A 1 103 ? -10.878 12.254 -0.848 1.00 60.56 103 LYS A C 1
ATOM 806 O O . LYS A 1 103 ? -10.411 13.388 -0.860 1.00 60.56 103 LYS A O 1
ATOM 811 N N . LYS A 1 104 ? -11.002 11.553 0.282 1.00 58.91 104 LYS A N 1
ATOM 812 C CA . LYS A 1 104 ? -10.694 12.108 1.608 1.00 58.91 104 LYS A CA 1
ATOM 813 C C . LYS A 1 104 ? -9.204 12.406 1.810 1.00 58.91 104 LYS A C 1
ATOM 815 O O . LYS A 1 104 ? -8.875 13.365 2.510 1.00 58.91 104 LYS A O 1
ATOM 820 N N . VAL A 1 105 ? -8.300 11.630 1.201 1.00 57.44 105 VAL A N 1
ATOM 821 C CA . VAL A 1 105 ? -6.853 11.923 1.166 1.00 57.44 105 VAL A CA 1
ATOM 822 C C . VAL A 1 105 ? -6.600 13.225 0.415 1.00 57.44 105 VAL A C 1
ATOM 824 O O . VAL A 1 105 ? -5.908 14.089 0.951 1.00 57.44 105 VAL A O 1
ATOM 827 N N . TYR A 1 106 ? -7.174 13.390 -0.779 1.00 54.03 106 TYR A N 1
ATOM 828 C CA . TYR A 1 106 ? -7.022 14.615 -1.567 1.00 54.03 106 TYR A CA 1
ATOM 829 C C . TYR A 1 106 ? -7.601 15.838 -0.847 1.00 54.03 106 TYR A C 1
ATOM 831 O O . TYR A 1 106 ? -6.906 16.844 -0.717 1.00 54.03 106 TYR A O 1
ATOM 839 N N . ASP A 1 107 ? -8.805 15.725 -0.281 1.00 51.41 107 ASP A N 1
ATOM 840 C CA . ASP A 1 107 ? -9.445 16.806 0.480 1.00 51.41 107 ASP A CA 1
ATOM 841 C C . ASP A 1 107 ? -8.606 17.202 1.711 1.00 51.41 107 ASP A C 1
ATOM 843 O O . ASP A 1 107 ? -8.441 18.384 2.026 1.00 51.41 107 ASP A O 1
ATOM 847 N N . THR A 1 108 ? -8.003 16.215 2.387 1.00 48.44 108 THR A N 1
ATOM 848 C CA . THR A 1 108 ? -7.109 16.455 3.529 1.00 48.44 108 THR A CA 1
ATOM 849 C C . THR A 1 108 ? -5.783 17.083 3.088 1.00 48.44 108 THR A C 1
ATOM 851 O O . THR A 1 108 ? -5.309 18.000 3.753 1.00 48.44 108 THR A O 1
ATOM 854 N N . GLN A 1 109 ? -5.183 16.647 1.973 1.00 47.12 109 GLN A N 1
ATOM 855 C CA . GLN A 1 109 ? -3.953 17.245 1.437 1.00 47.12 109 GLN A CA 1
ATOM 856 C C . GLN A 1 109 ? -4.164 18.704 1.017 1.00 47.12 109 GLN A C 1
ATOM 858 O O . GLN A 1 109 ? -3.348 19.553 1.371 1.00 47.12 109 GLN A O 1
ATOM 863 N N . SER A 1 110 ? -5.277 19.020 0.347 1.00 39.09 110 SER A N 1
ATOM 864 C CA . SER A 1 110 ? -5.636 20.402 0.007 1.00 39.09 110 SER A CA 1
ATOM 865 C C . SER A 1 110 ? -5.833 21.275 1.250 1.00 39.09 110 SER A C 1
ATOM 867 O O . SER A 1 110 ? -5.378 22.413 1.264 1.00 39.09 110 SER A O 1
ATOM 869 N N . ALA A 1 111 ? -6.422 20.739 2.325 1.00 38.25 111 ALA A N 1
ATOM 870 C CA . ALA A 1 111 ? -6.582 21.461 3.589 1.00 38.25 111 ALA A CA 1
ATOM 871 C C . ALA A 1 111 ? -5.269 21.627 4.386 1.00 38.25 111 ALA A C 1
ATOM 873 O O . ALA A 1 111 ? -5.139 22.569 5.163 1.00 38.25 111 ALA A O 1
ATOM 874 N N . VAL A 1 112 ? -4.296 20.722 4.223 1.00 42.81 112 VAL A N 1
ATOM 875 C CA . VAL A 1 112 ? -2.984 20.784 4.899 1.00 42.81 112 VAL A CA 1
ATOM 876 C C . VAL A 1 112 ? -2.036 21.775 4.218 1.00 42.81 112 VAL A C 1
ATOM 878 O O . VAL A 1 112 ? -1.249 22.422 4.905 1.00 42.81 112 VAL A O 1
ATOM 881 N N . ILE A 1 113 ? -2.123 21.941 2.895 1.00 39.16 113 ILE A N 1
ATOM 882 C CA . ILE A 1 113 ? -1.295 22.904 2.146 1.00 39.16 113 ILE A CA 1
ATOM 883 C C . ILE A 1 113 ? -1.645 24.361 2.513 1.00 39.16 113 ILE A C 1
ATOM 885 O O . ILE A 1 113 ? -0.777 25.228 2.443 1.00 39.16 113 ILE A O 1
ATOM 889 N N . ASP A 1 114 ? -2.870 24.618 2.981 1.00 33.53 114 ASP A N 1
ATOM 890 C CA . ASP A 1 114 ? -3.375 25.967 3.276 1.00 33.53 114 ASP A CA 1
ATOM 891 C C . ASP A 1 114 ? -3.166 26.415 4.739 1.00 33.53 114 ASP A C 1
ATOM 893 O O . ASP A 1 114 ? -3.303 27.591 5.072 1.00 33.53 114 ASP A O 1
ATOM 897 N N . SER A 1 115 ? -2.793 25.502 5.646 1.00 36.94 115 SER A N 1
ATOM 898 C CA . SER A 1 115 ? -2.603 25.832 7.063 1.00 36.94 115 SER A CA 1
ATOM 899 C C . SER A 1 115 ? -1.291 25.274 7.611 1.00 36.94 115 SER A C 1
ATOM 901 O O . SER A 1 115 ? -1.151 24.072 7.824 1.00 36.94 115 SER A O 1
ATOM 903 N N . GLN A 1 116 ? -0.339 26.161 7.915 1.00 44.94 116 GLN A N 1
ATOM 904 C CA . GLN A 1 116 ? 0.791 25.868 8.801 1.00 44.94 116 GLN A CA 1
ATOM 905 C C . GLN A 1 116 ? 0.257 25.438 10.181 1.00 44.94 116 GLN A C 1
ATOM 907 O O . GLN A 1 116 ? -0.019 26.279 11.035 1.00 44.94 116 GLN A O 1
ATOM 912 N N . THR A 1 117 ? 0.063 24.138 10.414 1.00 40.59 117 THR A N 1
ATOM 913 C CA . THR A 1 117 ? -0.476 23.631 11.689 1.00 40.59 117 THR A CA 1
ATOM 914 C C . THR A 1 117 ? 0.605 23.323 12.739 1.00 40.59 117 THR A C 1
ATOM 916 O O . THR A 1 117 ? 1.717 22.926 12.384 1.00 40.59 117 THR A O 1
ATOM 919 N N . PRO A 1 118 ? 0.307 23.510 14.043 1.00 35.38 118 PRO A N 1
ATOM 920 C CA . PRO A 1 118 ? 1.301 23.703 15.100 1.00 35.38 118 PRO A CA 1
ATOM 921 C C . PRO A 1 118 ? 1.808 22.394 15.722 1.00 35.38 118 PRO A C 1
ATOM 923 O O . PRO A 1 118 ? 1.112 21.382 15.749 1.00 35.38 118 PRO A O 1
ATOM 926 N N . ARG A 1 119 ? 3.014 22.455 16.307 1.00 38.59 119 ARG A N 1
ATOM 927 C CA . ARG A 1 119 ? 3.642 21.384 17.104 1.00 38.59 119 ARG A CA 1
ATOM 928 C C . ARG A 1 119 ? 2.950 21.282 18.472 1.00 38.59 119 ARG A C 1
ATOM 930 O O . ARG A 1 119 ? 2.895 22.286 19.180 1.00 38.59 119 ARG A O 1
ATOM 937 N N . ARG A 1 120 ? 2.460 20.103 18.874 1.00 36.31 120 ARG A N 1
ATOM 938 C CA . ARG A 1 120 ? 1.845 19.877 20.199 1.00 36.31 120 ARG A CA 1
ATOM 939 C C . ARG A 1 120 ? 2.479 18.665 20.892 1.00 36.31 120 ARG A C 1
ATOM 941 O O . ARG A 1 120 ? 2.743 17.670 20.232 1.00 36.31 120 ARG A O 1
ATOM 948 N N . THR A 1 121 ? 2.755 18.809 22.188 1.00 36.28 121 THR A N 1
ATOM 949 C CA . THR A 1 121 ? 3.519 17.892 23.055 1.00 36.28 121 THR A CA 1
ATOM 950 C C . THR A 1 121 ? 2.630 16.982 23.918 1.00 36.28 121 THR A C 1
ATOM 952 O O . THR A 1 121 ? 1.448 17.262 24.124 1.00 36.28 121 THR A O 1
ATOM 955 N N . ASP A 1 122 ? 3.236 15.904 24.427 1.00 35.31 122 ASP A N 1
ATOM 956 C CA . ASP A 1 122 ? 2.613 14.629 24.827 1.00 35.31 122 ASP A CA 1
ATOM 957 C C . ASP A 1 122 ? 2.090 14.545 26.284 1.00 35.31 122 ASP A C 1
ATOM 959 O O . ASP A 1 122 ? 2.694 15.096 27.210 1.00 35.31 122 ASP A O 1
ATOM 963 N N . ARG A 1 123 ? 1.029 13.746 26.521 1.00 30.23 123 ARG A N 1
ATOM 964 C CA . ARG A 1 123 ? 0.763 13.058 27.807 1.00 30.23 123 ARG A CA 1
ATOM 965 C C . ARG A 1 123 ? -0.125 11.809 27.613 1.00 30.23 123 ARG A C 1
ATOM 967 O O . ARG A 1 123 ? -1.209 11.898 27.053 1.00 30.23 123 ARG A O 1
ATOM 974 N N . TRP A 1 124 ? 0.341 10.656 28.100 1.00 39.31 124 TRP A N 1
ATOM 975 C CA . TRP A 1 124 ? -0.094 9.302 27.705 1.00 39.31 124 TRP A CA 1
ATOM 976 C C . TRP A 1 124 ? -1.262 8.676 28.499 1.00 39.31 124 TRP A C 1
ATOM 978 O O . TRP A 1 124 ? -1.572 7.509 28.282 1.00 39.31 124 TRP A O 1
ATOM 988 N N . ASP A 1 125 ? -1.941 9.407 29.386 1.00 34.34 125 ASP A N 1
ATOM 989 C CA . ASP A 1 125 ? -2.917 8.791 30.310 1.00 34.34 125 ASP A CA 1
ATOM 990 C C . ASP A 1 125 ? -4.385 8.827 29.842 1.00 34.34 125 ASP A C 1
ATOM 992 O O . ASP A 1 125 ? -5.256 8.312 30.541 1.00 34.34 125 ASP A O 1
ATOM 996 N N . GLN A 1 126 ? -4.705 9.419 28.683 1.00 27.91 126 GLN A N 1
ATOM 997 C CA . GLN A 1 126 ? -6.111 9.646 28.287 1.00 27.91 126 GLN A CA 1
ATOM 998 C C . GLN A 1 126 ? -6.513 9.204 26.871 1.00 27.91 126 GLN A C 1
ATOM 1000 O O . GLN A 1 126 ? -7.572 9.594 26.393 1.00 27.91 126 GLN A O 1
ATOM 1005 N N . GLY A 1 127 ? -5.763 8.308 26.226 1.00 42.50 127 GLY A N 1
ATOM 1006 C CA . GLY A 1 127 ? -6.251 7.658 25.001 1.00 42.50 127 GLY A CA 1
ATOM 1007 C C . GLY A 1 127 ? -6.268 8.555 23.759 1.00 42.50 127 GLY A C 1
ATOM 1008 O O . GLY A 1 127 ? -7.248 8.564 23.021 1.00 42.50 127 GLY A O 1
ATOM 1009 N N . GLU A 1 128 ? -5.160 9.240 23.483 1.00 30.17 128 GLU A N 1
ATOM 1010 C CA . GLU A 1 128 ? -4.893 9.834 22.170 1.00 30.17 128 GLU A CA 1
ATOM 1011 C C . GLU A 1 128 ? -3.705 9.120 21.513 1.00 30.17 128 GLU A C 1
ATOM 1013 O O . GLU A 1 128 ? -2.633 8.976 22.102 1.00 30.17 128 GLU A O 1
ATOM 1018 N N . VAL A 1 129 ? -3.911 8.638 20.287 1.00 31.36 129 VAL A N 1
ATOM 1019 C CA . VAL A 1 129 ? -2.868 8.035 19.451 1.00 31.36 129 VAL A CA 1
ATOM 1020 C C . VAL A 1 129 ? -2.106 9.166 18.764 1.00 31.36 129 VAL A C 1
ATOM 1022 O O . VAL A 1 129 ? -2.651 9.850 17.901 1.00 31.36 129 VAL A O 1
ATOM 1025 N N . VAL A 1 130 ? -0.843 9.362 19.149 1.00 35.09 130 VAL A N 1
ATOM 1026 C CA . VAL A 1 130 ? 0.062 10.354 18.551 1.00 35.09 130 VAL A CA 1
ATOM 1027 C C . VAL A 1 130 ? 1.059 9.635 17.650 1.00 35.09 130 VAL A C 1
ATOM 1029 O O . VAL A 1 130 ? 1.778 8.738 18.090 1.00 35.09 130 VAL A O 1
ATOM 1032 N N . VAL A 1 131 ? 1.105 10.031 16.381 1.00 31.67 131 VAL A N 1
ATOM 1033 C CA . VAL A 1 131 ? 1.997 9.461 15.370 1.00 31.67 131 VAL A CA 1
ATOM 1034 C C . VAL A 1 131 ? 2.796 10.599 14.742 1.00 31.67 131 VAL A C 1
ATOM 1036 O O . VAL A 1 131 ? 2.229 11.508 14.140 1.00 31.67 131 VAL A O 1
ATOM 1039 N N . TYR A 1 132 ? 4.116 10.564 14.912 1.00 31.73 132 TYR A N 1
ATOM 1040 C CA . TYR A 1 132 ? 5.040 11.547 14.348 1.00 31.73 132 TYR A CA 1
ATOM 1041 C C . TYR A 1 132 ? 5.555 11.076 12.979 1.00 31.73 132 TYR A C 1
ATOM 1043 O O . TYR A 1 132 ? 6.037 9.950 12.866 1.00 31.73 132 TYR A O 1
ATOM 1051 N N . TYR A 1 133 ? 5.552 11.959 11.971 1.00 33.69 133 TYR A N 1
ATOM 1052 C CA . TYR A 1 133 ? 6.404 11.813 10.780 1.00 33.69 133 TYR A CA 1
ATOM 1053 C C . TYR A 1 133 ? 7.502 12.852 10.765 1.00 33.69 133 TYR A C 1
ATOM 1055 O O . TYR A 1 133 ? 7.280 14.028 11.054 1.00 33.69 133 TYR A O 1
ATOM 1063 N N . TYR A 1 134 ? 8.661 12.417 10.286 1.00 27.75 134 TYR A N 1
ATOM 1064 C CA . TYR A 1 134 ? 9.628 13.295 9.654 1.00 27.75 134 TYR A CA 1
ATOM 1065 C C . TYR A 1 134 ? 8.991 13.860 8.379 1.00 27.75 134 TYR A C 1
ATOM 1067 O O . TYR A 1 134 ? 8.731 13.123 7.428 1.00 27.75 134 TYR A O 1
ATOM 1075 N N . THR A 1 135 ? 8.706 15.163 8.352 1.00 34.91 135 THR A N 1
ATOM 1076 C CA . THR A 1 135 ? 8.362 15.842 7.101 1.00 34.91 135 THR A CA 1
ATOM 1077 C C . THR A 1 135 ? 9.598 15.831 6.203 1.00 34.91 135 THR A C 1
ATOM 1079 O O . THR A 1 135 ? 10.718 16.069 6.658 1.00 34.91 135 THR A O 1
ATOM 1082 N N . SER A 1 136 ? 9.415 15.537 4.915 1.00 37.72 136 SER A N 1
ATOM 1083 C CA . SER A 1 136 ? 10.493 15.370 3.930 1.00 37.72 136 SER A CA 1
ATOM 1084 C C . SER A 1 136 ? 11.274 16.653 3.601 1.00 37.72 136 SER A C 1
ATOM 1086 O O . SER A 1 136 ? 11.905 16.725 2.546 1.00 37.72 136 SER A O 1
ATOM 1088 N N . SER A 1 137 ? 11.284 17.668 4.468 1.00 32.59 137 SER A N 1
ATOM 1089 C CA . SER A 1 137 ? 12.176 18.818 4.297 1.00 32.59 137 SER A CA 1
ATOM 1090 C C . SER A 1 137 ? 13.652 18.429 4.456 1.00 32.59 137 SER A C 1
ATOM 1092 O O . SER A 1 137 ? 14.512 19.144 3.961 1.00 32.59 137 SER A O 1
ATOM 1094 N N . SER A 1 138 ? 13.962 17.275 5.060 1.00 33.06 138 SER A N 1
ATOM 1095 C CA . SER A 1 138 ? 15.318 16.708 5.106 1.00 33.06 138 SER A CA 1
ATOM 1096 C C . SER A 1 138 ? 15.633 15.705 3.985 1.00 33.06 138 SER A C 1
ATOM 1098 O O . SER A 1 138 ? 16.788 15.316 3.846 1.00 33.06 138 SER A O 1
ATOM 1100 N N . TYR A 1 139 ? 14.658 15.312 3.151 1.00 38.97 139 TYR A N 1
ATOM 1101 C CA . TYR A 1 139 ? 14.899 14.401 2.015 1.00 38.97 139 TYR A CA 1
ATOM 1102 C C . TYR A 1 139 ? 15.205 15.149 0.705 1.00 38.97 139 TYR A C 1
ATOM 1104 O O . TYR A 1 139 ? 15.754 14.575 -0.228 1.00 38.97 139 TYR A O 1
ATOM 1112 N N . GLN A 1 140 ? 14.887 16.446 0.631 1.00 31.33 140 GLN A N 1
ATOM 1113 C CA . GLN A 1 140 ? 15.128 17.280 -0.555 1.00 31.33 140 GLN A CA 1
ATOM 1114 C C . GLN A 1 140 ? 16.493 17.997 -0.565 1.00 31.33 140 GLN A C 1
ATOM 1116 O O . GLN A 1 140 ? 16.789 18.693 -1.530 1.00 31.33 140 GLN A O 1
ATOM 1121 N N . GLN A 1 141 ? 17.344 17.836 0.458 1.00 30.16 141 GLN A N 1
ATOM 1122 C CA . GLN A 1 141 ? 18.590 18.615 0.576 1.00 30.16 141 GLN A CA 1
ATOM 1123 C C . GLN A 1 141 ? 19.899 17.849 0.327 1.00 30.16 141 GLN A C 1
ATOM 1125 O O . GLN A 1 141 ? 20.954 18.473 0.349 1.00 30.16 141 GLN A O 1
ATOM 1130 N N . SER A 1 142 ? 19.879 16.539 0.051 1.00 31.69 142 SER A N 1
ATOM 1131 C CA . SER A 1 142 ? 21.121 15.753 -0.074 1.00 31.69 142 SER A CA 1
ATOM 1132 C C . SER A 1 142 ? 21.535 15.341 -1.494 1.00 31.69 142 SER A C 1
ATOM 1134 O O . SER A 1 142 ? 22.638 14.820 -1.633 1.00 31.69 142 SER A O 1
ATOM 1136 N N . HIS A 1 143 ? 20.760 15.612 -2.555 1.00 32.06 143 HIS A N 1
ATOM 1137 C CA . HIS A 1 143 ? 21.117 15.220 -3.937 1.00 32.06 143 HIS A CA 1
ATOM 1138 C C . HIS A 1 143 ? 20.862 16.299 -5.009 1.00 32.06 143 HIS A C 1
ATOM 1140 O O . HIS A 1 143 ? 20.315 16.020 -6.068 1.00 32.06 143 HIS A O 1
ATOM 1146 N N . PHE A 1 144 ? 21.336 17.523 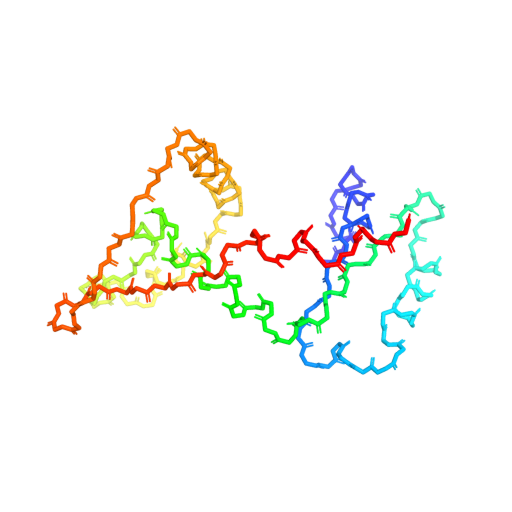-4.768 1.00 29.62 144 PHE A N 1
ATOM 1147 C CA . PHE A 1 144 ? 21.749 18.433 -5.847 1.00 29.62 144 PHE A CA 1
ATOM 1148 C C . PHE A 1 144 ? 23.048 19.128 -5.433 1.00 29.62 144 PHE A C 1
ATOM 1150 O O . PHE A 1 144 ? 23.055 20.238 -4.912 1.00 29.62 144 PHE A O 1
ATOM 1157 N N . GLY A 1 145 ? 24.150 18.402 -5.611 1.00 29.27 145 GLY A N 1
ATOM 1158 C CA . GLY A 1 145 ? 25.513 18.900 -5.491 1.00 29.27 145 GLY A CA 1
ATOM 1159 C C . GLY A 1 145 ? 26.318 18.420 -6.690 1.00 29.27 145 GLY A C 1
ATOM 1160 O O . GLY A 1 145 ? 26.781 17.281 -6.695 1.00 29.27 145 GLY A O 1
ATOM 1161 N N . ASN A 1 146 ? 26.363 19.268 -7.716 1.00 30.38 146 ASN A N 1
ATOM 1162 C CA . ASN A 1 146 ? 27.500 19.607 -8.578 1.00 30.38 146 ASN A CA 1
ATOM 1163 C C . ASN A 1 146 ? 27.033 20.641 -9.603 1.00 30.38 146 ASN A C 1
ATOM 1165 O O . ASN A 1 146 ? 26.059 20.341 -10.329 1.00 30.38 146 ASN A O 1
#

Radius of gyration: 19.93 Å; chains: 1; bounding box: 51×36×56 Å

Organism: NCBI:txid222440

Secondary structure (DSSP, 8-state):
-GGGS-HHHHHHHHT-EE--SGGGGSTTHHHHHHHHHHHHS-TTPPP-EE--TTTTSHHHHHHHHHHTSGGGGGGPPPHHHHHHHTHHHHHHHHS--HHHHHHHHHHHHHHHHT--PPP----TTS---------GGGTSSSS---

Sequence (146 aa):
SIQNCDSKVRNELFKSICISGGTSMLNGFAERLNRELEILAPKTADINIIAPPDRQFSVWVGGSILASMKVFGDWLITKQEYKERGYAVVKQNCEIDKDDVIKKVYDTQSAVIDSQTPRRTDRWDQGEVVVYYYTSSSYQQSHFGN

pLDDT: mean 71.12, std 23.77, range [27.75, 96.62]

Foldseek 3Di:
DLVPDPPVCSLVCQQDAEDAADVCQPPCNQVVVVVVCCVVPDVPRDHDYHYDPVRNCVVVVVVLVCVVQPCNVVLDDDPVNCVVQPCVSVVVSVVPDPVVVVVSVVVRVVVPVVDPDDDDDDDDDPDDDDGDDDDCPVVPPPPDDD

InterPro domains:
  IPR004000 Actin family [PF00022] (1-94)
  IPR004000 Actin family [PTHR11937] (1-87)
  IPR043129 ATPase, nucleotide binding domain [SSF53067] (1-94)